Protein AF-A0A3A0FH44-F1 (afdb_monomer_lite)

Sequence (52 aa):
MSDVVHVFGAGSIGLVLAARIARAGRSVRVCTRRAEDAQRIARHGITVEEPA

Structure (mmCIF, N/CA/C/O backbone):
data_AF-A0A3A0FH44-F1
#
_entry.id   AF-A0A3A0FH44-F1
#
lo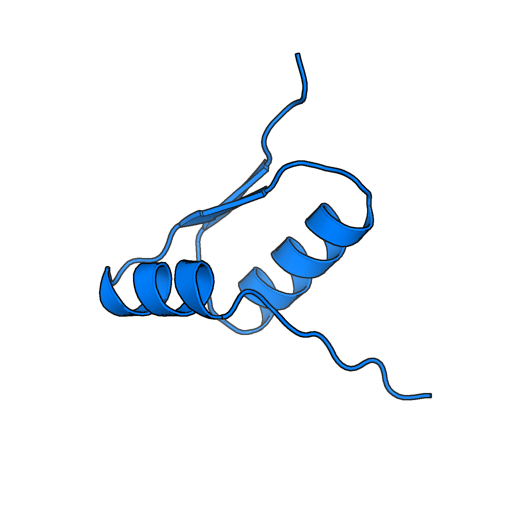op_
_atom_site.group_PDB
_atom_site.id
_atom_site.type_symbol
_atom_site.label_atom_id
_atom_site.label_alt_id
_atom_site.label_comp_id
_atom_site.label_asym_id
_atom_site.label_entity_id
_atom_site.label_seq_id
_atom_site.pdbx_PDB_ins_code
_atom_site.Cartn_x
_atom_site.Cartn_y
_atom_site.Cartn_z
_atom_site.occupancy
_atom_site.B_iso_or_equiv
_atom_site.auth_seq_id
_atom_site.auth_comp_id
_atom_site.auth_asym_id
_atom_site.auth_atom_id
_atom_site.pdbx_PDB_model_num
ATOM 1 N N . MET A 1 1 ? 7.781 10.362 17.947 1.00 51.97 1 MET A N 1
ATOM 2 C CA . MET A 1 1 ? 8.058 10.189 16.505 1.00 51.97 1 MET A CA 1
ATOM 3 C C . MET A 1 1 ? 7.101 9.125 16.002 1.00 51.97 1 MET A C 1
ATOM 5 O O . MET A 1 1 ? 7.011 8.094 16.648 1.00 51.97 1 MET A O 1
ATOM 9 N N . SER A 1 2 ? 6.312 9.387 14.962 1.00 64.12 2 SER A N 1
ATOM 10 C CA . SER A 1 2 ? 5.459 8.353 14.368 1.00 64.12 2 SER A CA 1
ATOM 11 C C . SER A 1 2 ? 6.319 7.457 13.475 1.00 64.12 2 SER A C 1
ATOM 13 O O . SER A 1 2 ? 6.851 7.914 12.466 1.00 64.12 2 SER A O 1
ATOM 15 N N . ASP A 1 3 ? 6.492 6.193 13.863 1.00 85.69 3 ASP A N 1
ATOM 16 C CA . ASP A 1 3 ? 7.273 5.226 13.088 1.00 85.69 3 ASP A CA 1
ATOM 17 C C . ASP A 1 3 ? 6.622 4.976 11.723 1.00 85.69 3 ASP A C 1
ATOM 19 O O . ASP A 1 3 ? 5.467 4.545 11.640 1.00 85.69 3 ASP A O 1
ATOM 23 N N . VAL A 1 4 ? 7.376 5.227 10.651 1.00 94.38 4 VAL A N 1
ATOM 24 C CA . VAL A 1 4 ? 6.947 4.972 9.271 1.00 94.38 4 VAL A CA 1
ATOM 25 C C . VAL A 1 4 ? 7.282 3.531 8.896 1.00 94.38 4 VAL A C 1
ATOM 27 O O . VAL A 1 4 ? 8.441 3.125 8.946 1.00 94.38 4 VAL A O 1
ATOM 30 N N . VAL A 1 5 ? 6.280 2.759 8.475 1.00 96.50 5 VAL A N 1
ATOM 31 C CA . VAL A 1 5 ? 6.485 1.390 7.981 1.00 96.50 5 VAL A CA 1
ATOM 32 C C . VAL A 1 5 ? 6.794 1.418 6.488 1.00 96.50 5 VAL A C 1
ATOM 34 O O . VAL A 1 5 ? 6.062 2.016 5.700 1.00 96.50 5 VAL A O 1
ATOM 37 N N . HIS A 1 6 ? 7.866 0.743 6.084 1.00 96.81 6 HIS A N 1
ATOM 38 C CA . HIS A 1 6 ? 8.239 0.597 4.681 1.00 96.81 6 HIS A CA 1
ATOM 39 C C . HIS A 1 6 ? 7.795 -0.768 4.152 1.00 96.81 6 HIS A C 1
ATOM 41 O O . HIS A 1 6 ? 8.180 -1.801 4.697 1.00 96.81 6 HIS A 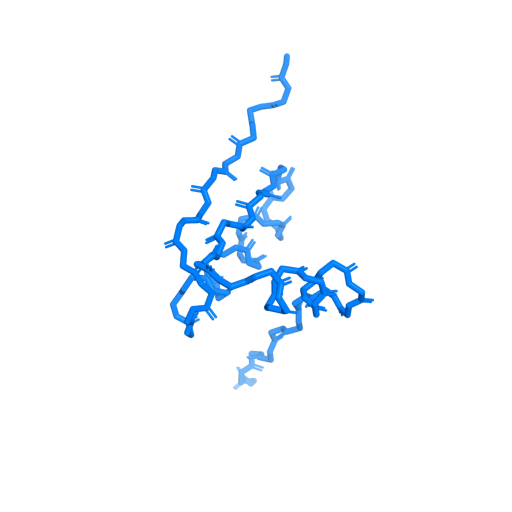O 1
ATOM 47 N N . VAL A 1 7 ? 7.010 -0.772 3.075 1.00 97.12 7 VAL A N 1
ATOM 48 C CA . VAL A 1 7 ? 6.598 -1.988 2.363 1.00 97.12 7 VAL A CA 1
ATOM 49 C C . VAL A 1 7 ? 7.336 -2.042 1.032 1.00 97.12 7 VAL A C 1
ATOM 51 O O . VAL A 1 7 ? 7.170 -1.159 0.194 1.00 97.12 7 VAL A O 1
ATOM 54 N N . PHE A 1 8 ? 8.154 -3.073 0.826 1.00 97.38 8 PHE A N 1
ATOM 55 C CA . PHE A 1 8 ? 8.865 -3.291 -0.432 1.00 97.38 8 PHE A CA 1
ATOM 56 C C . PHE A 1 8 ? 8.050 -4.219 -1.336 1.00 97.38 8 PHE A C 1
ATOM 58 O O . PHE A 1 8 ? 7.845 -5.389 -1.022 1.00 97.38 8 PHE A O 1
ATOM 65 N N . GLY A 1 9 ? 7.593 -3.680 -2.466 1.00 95.44 9 GLY A N 1
ATOM 66 C CA . GLY A 1 9 ? 6.743 -4.355 -3.443 1.00 95.44 9 GLY A CA 1
ATOM 67 C C . GLY A 1 9 ? 5.317 -3.800 -3.476 1.00 95.44 9 GLY A C 1
ATOM 68 O O . GLY A 1 9 ? 4.658 -3.674 -2.450 1.00 95.44 9 GLY A O 1
ATOM 69 N N . ALA A 1 10 ? 4.823 -3.525 -4.686 1.00 94.75 10 ALA A N 1
ATOM 70 C CA . ALA A 1 10 ? 3.437 -3.125 -4.963 1.00 94.75 10 ALA A CA 1
ATOM 71 C C . ALA A 1 10 ? 2.654 -4.201 -5.733 1.00 94.75 10 ALA A C 1
ATOM 73 O O . ALA A 1 10 ? 1.776 -3.899 -6.535 1.00 94.75 10 ALA A O 1
ATOM 74 N N . GLY A 1 11 ? 2.990 -5.473 -5.507 1.00 93.00 11 GLY A N 1
ATOM 75 C CA . GLY A 1 11 ? 2.104 -6.573 -5.886 1.00 93.00 11 GLY A CA 1
ATOM 76 C C . GLY A 1 11 ? 0.908 -6.665 -4.936 1.00 93.00 11 GLY A C 1
ATOM 77 O O . GLY A 1 11 ? 0.827 -5.929 -3.950 1.00 93.00 11 GLY A O 1
ATOM 78 N N . SER A 1 12 ? 0.013 -7.621 -5.183 1.00 92.94 12 SER A N 1
ATOM 79 C CA . SER A 1 12 ? -1.243 -7.773 -4.435 1.00 92.94 12 SER A CA 1
ATOM 80 C C . SER A 1 12 ? -1.046 -7.803 -2.914 1.00 92.94 12 SER A C 1
ATOM 82 O O . SER A 1 12 ? -1.713 -7.070 -2.191 1.00 92.94 12 SER A O 1
ATOM 84 N N . ILE A 1 13 ? -0.074 -8.579 -2.418 1.00 94.38 13 ILE A N 1
ATOM 85 C CA . ILE A 1 13 ? 0.205 -8.687 -0.974 1.00 94.38 13 ILE A CA 1
ATOM 86 C C . ILE A 1 13 ? 0.722 -7.362 -0.404 1.00 94.38 13 ILE A C 1
ATOM 88 O O . ILE A 1 13 ? 0.260 -6.923 0.647 1.00 94.38 13 ILE A O 1
ATOM 92 N N . GLY A 1 14 ? 1.662 -6.713 -1.096 1.00 95.69 14 GLY A N 1
ATOM 93 C CA . GLY A 1 14 ? 2.256 -5.458 -0.634 1.00 95.69 14 GLY A CA 1
ATOM 94 C C . GLY A 1 14 ? 1.225 -4.337 -0.528 1.00 95.69 14 GLY A C 1
ATOM 95 O O . GLY A 1 14 ? 1.192 -3.625 0.474 1.00 95.69 14 GLY A O 1
ATOM 96 N N . LEU A 1 15 ? 0.326 -4.231 -1.510 1.00 94.38 15 LEU A N 1
ATOM 97 C CA . LEU A 1 15 ? -0.743 -3.230 -1.504 1.00 94.38 15 LEU A CA 1
ATOM 98 C C . LEU A 1 15 ? -1.781 -3.492 -0.405 1.00 94.38 15 LEU A C 1
ATOM 100 O O . LEU A 1 15 ? -2.127 -2.567 0.330 1.00 94.38 15 LEU A O 1
ATOM 104 N N . VAL A 1 16 ? -2.226 -4.743 -0.229 1.00 94.56 16 VAL A N 1
ATOM 105 C CA . VAL A 1 16 ? -3.161 -5.112 0.851 1.00 94.56 16 VAL A CA 1
ATOM 106 C C . VAL A 1 16 ? -2.546 -4.844 2.227 1.00 94.56 16 VAL A C 1
ATOM 108 O O . VAL A 1 16 ? -3.210 -4.296 3.109 1.00 94.56 16 VAL A O 1
ATOM 111 N N . LEU A 1 17 ? -1.269 -5.186 2.417 1.00 95.62 17 LEU A N 1
ATOM 112 C CA . LEU A 1 17 ? -0.562 -4.930 3.670 1.00 95.62 17 LEU A CA 1
ATOM 113 C C . LEU A 1 17 ? -0.436 -3.427 3.940 1.00 95.62 17 LEU A C 1
ATOM 115 O O . LEU A 1 17 ? -0.750 -2.978 5.042 1.00 95.62 17 LEU A O 1
ATOM 119 N N . ALA A 1 18 ? -0.023 -2.647 2.938 1.00 95.94 18 ALA A N 1
ATOM 120 C CA . ALA A 1 18 ? 0.105 -1.2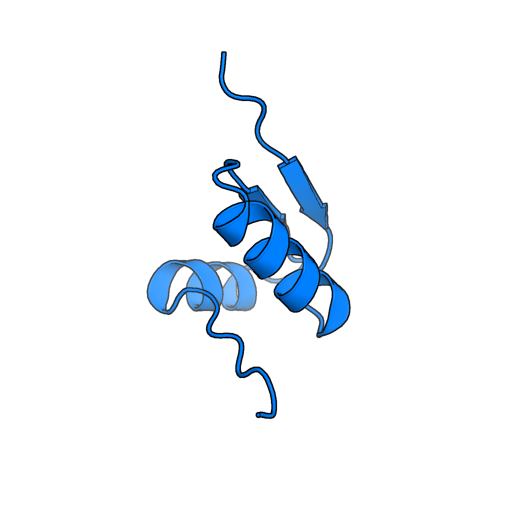00 3.063 1.00 95.94 1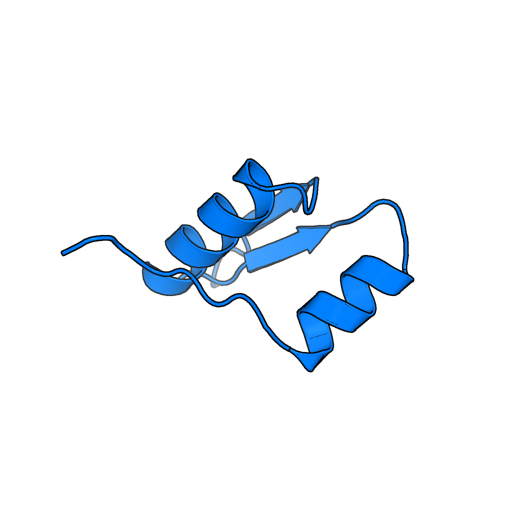8 ALA A CA 1
ATOM 121 C C . ALA A 1 18 ? -1.233 -0.538 3.427 1.00 95.94 18 ALA A C 1
ATOM 123 O O . ALA A 1 18 ? -1.279 0.275 4.350 1.00 95.94 18 ALA A O 1
ATOM 124 N N . ALA A 1 19 ? -2.327 -0.943 2.780 1.00 94.44 19 ALA A N 1
ATOM 125 C CA . ALA A 1 19 ? -3.664 -0.452 3.100 1.00 94.44 19 ALA A CA 1
ATOM 126 C C . ALA A 1 19 ? -4.093 -0.803 4.534 1.00 94.44 19 ALA A C 1
ATOM 128 O O . ALA A 1 19 ? -4.625 0.050 5.244 1.00 94.44 19 ALA A O 1
ATOM 129 N N . ARG A 1 20 ? -3.819 -2.027 5.006 1.00 93.44 20 ARG A N 1
ATOM 130 C CA . ARG A 1 20 ? -4.121 -2.429 6.392 1.00 93.44 20 ARG A CA 1
ATOM 131 C C . ARG A 1 20 ? -3.302 -1.651 7.423 1.00 93.44 20 ARG A C 1
ATOM 133 O O . ARG A 1 20 ? -3.855 -1.252 8.444 1.00 93.44 20 ARG A O 1
ATOM 140 N N . ILE A 1 21 ? -2.019 -1.399 7.154 1.00 94.75 21 ILE A N 1
ATOM 141 C CA . ILE A 1 21 ? -1.157 -0.573 8.018 1.00 94.75 21 ILE A CA 1
ATOM 142 C C . ILE A 1 21 ? -1.689 0.862 8.088 1.00 94.75 21 ILE A C 1
ATOM 144 O O . ILE A 1 21 ? -1.813 1.411 9.183 1.00 94.75 21 ILE A O 1
ATOM 148 N N . ALA A 1 22 ? -2.045 1.442 6.938 1.00 93.88 22 ALA A N 1
ATOM 149 C CA . ALA A 1 22 ? -2.644 2.771 6.875 1.00 93.88 22 ALA A CA 1
ATOM 150 C C . ALA A 1 22 ? -3.967 2.829 7.657 1.00 93.88 22 ALA A C 1
ATOM 152 O O . ALA A 1 22 ? -4.170 3.741 8.458 1.00 93.88 22 ALA A O 1
ATOM 153 N N . ARG A 1 23 ? -4.834 1.816 7.506 1.00 91.88 23 ARG A N 1
ATOM 154 C CA . ARG A 1 23 ? -6.098 1.696 8.254 1.00 91.88 23 ARG A CA 1
ATOM 155 C C . ARG A 1 23 ? -5.892 1.585 9.766 1.00 91.88 23 ARG A C 1
ATOM 157 O O . ARG A 1 23 ? -6.725 2.066 10.524 1.00 91.88 23 ARG A O 1
ATOM 164 N N . ALA A 1 24 ? -4.780 1.003 10.210 1.00 92.88 24 ALA A N 1
ATOM 165 C CA . ALA A 1 24 ? -4.397 0.955 11.621 1.00 92.88 24 ALA A CA 1
ATOM 166 C C . ALA A 1 24 ? -3.857 2.300 12.161 1.00 92.88 24 ALA A C 1
ATOM 168 O O . ALA A 1 24 ? -3.326 2.343 13.269 1.00 92.88 24 ALA A O 1
ATOM 169 N N . GLY A 1 25 ? -3.945 3.390 11.388 1.00 93.94 25 GLY A N 1
ATOM 170 C CA . GLY A 1 25 ? -3.502 4.726 11.794 1.00 93.94 25 GLY A CA 1
ATOM 171 C C . GLY A 1 25 ? -1.987 4.923 11.749 1.00 93.94 25 GLY A C 1
ATOM 172 O O . GLY A 1 25 ? -1.476 5.881 12.329 1.00 93.94 25 GLY A O 1
ATOM 173 N N . ARG A 1 26 ? -1.245 4.028 11.084 1.00 95.00 26 ARG A N 1
ATOM 174 C CA . ARG A 1 26 ? 0.214 4.133 10.953 1.00 95.00 26 ARG A CA 1
ATOM 175 C C . ARG A 1 26 ? 0.608 4.725 9.607 1.00 95.00 26 ARG A C 1
ATOM 177 O O . ARG A 1 26 ? 0.036 4.399 8.570 1.00 95.00 26 ARG A O 1
ATOM 184 N N . SER A 1 27 ? 1.662 5.533 9.614 1.00 94.31 27 SER A N 1
ATOM 185 C CA . SER A 1 27 ? 2.288 6.024 8.388 1.00 94.31 27 SER A CA 1
ATOM 186 C C . SER A 1 27 ? 2.949 4.874 7.629 1.00 94.31 27 SER A C 1
ATOM 188 O O . SER A 1 27 ? 3.738 4.120 8.201 1.00 94.31 27 SER A O 1
ATOM 190 N N . VAL A 1 28 ? 2.678 4.765 6.328 1.00 95.81 28 VAL A N 1
ATOM 191 C CA . VAL A 1 28 ? 3.254 3.732 5.459 1.00 95.81 28 VAL A CA 1
ATOM 192 C C . VAL A 1 28 ? 3.840 4.344 4.190 1.00 95.81 28 VAL A C 1
ATOM 194 O O . VAL A 1 28 ? 3.290 5.293 3.630 1.00 95.81 28 VAL A O 1
ATOM 197 N N . ARG A 1 29 ? 4.966 3.798 3.726 1.00 96.00 29 ARG A N 1
ATOM 198 C CA . ARG A 1 29 ? 5.568 4.102 2.421 1.00 96.00 29 ARG A CA 1
ATOM 199 C C . ARG A 1 29 ? 5.726 2.814 1.624 1.00 96.00 29 ARG A C 1
ATOM 201 O O . ARG A 1 29 ? 6.337 1.863 2.106 1.00 96.00 29 ARG A O 1
ATOM 208 N N . VAL A 1 30 ? 5.211 2.799 0.397 1.00 96.62 30 VAL A N 1
ATOM 209 C CA . VAL A 1 30 ? 5.388 1.677 -0.533 1.00 96.62 30 VAL A CA 1
ATOM 210 C C . VAL A 1 30 ? 6.573 1.973 -1.443 1.00 96.62 30 VAL A C 1
ATOM 212 O O . VAL A 1 30 ? 6.606 2.998 -2.120 1.00 96.62 30 VAL A O 1
ATOM 215 N N . CYS A 1 31 ? 7.552 1.077 -1.449 1.00 96.50 31 CYS A N 1
ATOM 216 C CA . CYS A 1 31 ? 8.700 1.116 -2.340 1.00 96.50 31 CYS A CA 1
ATOM 217 C C . CYS A 1 31 ? 8.476 0.123 -3.479 1.00 96.50 31 CYS A C 1
ATOM 219 O O . CYS A 1 31 ? 8.227 -1.062 -3.245 1.00 96.50 31 CYS A O 1
ATOM 221 N N . THR A 1 32 ? 8.561 0.595 -4.717 1.00 96.75 32 THR A N 1
ATOM 222 C CA . THR A 1 32 ? 8.370 -0.222 -5.917 1.00 96.75 32 THR A CA 1
ATOM 223 C C . THR A 1 32 ? 9.613 -0.150 -6.786 1.00 96.75 32 THR A C 1
ATOM 225 O O . THR A 1 32 ? 10.385 0.804 -6.729 1.00 96.75 32 THR A O 1
ATOM 228 N N . ARG A 1 33 ? 9.819 -1.172 -7.619 1.00 96.50 33 ARG A N 1
ATOM 229 C CA . ARG A 1 33 ? 10.965 -1.203 -8.535 1.00 96.50 33 ARG A CA 1
ATOM 230 C C . ARG A 1 33 ? 10.830 -0.191 -9.677 1.00 96.50 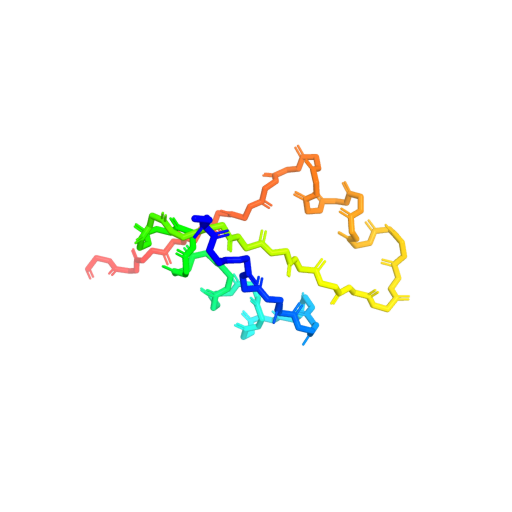33 ARG A C 1
ATOM 232 O O . ARG A 1 33 ? 11.840 0.248 -10.213 1.00 96.50 33 ARG A O 1
ATOM 239 N N . ARG A 1 34 ? 9.601 0.146 -10.082 1.00 96.25 34 ARG A N 1
ATOM 240 C CA . ARG A 1 34 ? 9.325 1.044 -11.208 1.00 96.25 34 ARG A CA 1
ATOM 241 C C . ARG A 1 34 ? 8.701 2.344 -10.718 1.00 96.25 34 ARG A C 1
ATOM 243 O O . ARG A 1 34 ? 7.712 2.320 -9.988 1.00 96.25 34 ARG A O 1
ATOM 250 N N . ALA A 1 35 ? 9.241 3.469 -11.182 1.00 95.44 35 ALA A N 1
ATOM 251 C CA . ALA A 1 35 ? 8.746 4.800 -10.835 1.00 95.44 35 ALA A CA 1
ATOM 252 C C . ALA A 1 35 ? 7.278 5.017 -11.249 1.00 95.44 35 ALA A C 1
ATOM 254 O O . ALA A 1 35 ? 6.536 5.687 -10.537 1.00 95.44 35 ALA A O 1
ATOM 255 N N . GLU A 1 36 ? 6.845 4.411 -12.359 1.00 95.94 36 GLU A N 1
ATOM 256 C CA . GLU A 1 36 ? 5.455 4.464 -12.835 1.00 95.94 36 GLU A CA 1
ATOM 257 C C . GLU A 1 36 ? 4.457 3.931 -11.793 1.00 95.94 36 GLU A C 1
ATOM 259 O O . GLU A 1 36 ? 3.435 4.569 -11.537 1.00 95.94 36 GLU A O 1
ATOM 264 N N . ASP A 1 37 ? 4.786 2.825 -11.118 1.00 94.50 37 ASP A N 1
ATOM 265 C CA . ASP A 1 37 ? 3.941 2.236 -10.076 1.00 94.50 37 ASP A CA 1
ATOM 266 C C . ASP A 1 37 ? 3.869 3.155 -8.853 1.00 94.50 37 ASP A C 1
ATOM 268 O O . ASP A 1 37 ? 2.787 3.398 -8.318 1.00 94.50 37 ASP A O 1
ATOM 272 N N . ALA A 1 38 ? 5.005 3.733 -8.446 1.00 95.38 38 ALA A N 1
ATOM 273 C CA . ALA A 1 38 ? 5.055 4.678 -7.333 1.00 95.38 38 ALA A CA 1
ATOM 274 C C . ALA A 1 38 ? 4.206 5.927 -7.621 1.00 95.38 38 ALA A C 1
ATOM 276 O O . ALA A 1 38 ? 3.444 6.372 -6.765 1.00 95.38 38 ALA A O 1
ATOM 277 N N . GLN A 1 39 ? 4.277 6.460 -8.845 1.00 95.69 39 GLN A N 1
ATOM 278 C CA . GLN A 1 39 ? 3.459 7.596 -9.273 1.00 95.69 39 GLN A CA 1
ATOM 279 C C . GLN A 1 39 ? 1.967 7.261 -9.344 1.00 95.69 39 GLN A C 1
ATOM 281 O O . GLN A 1 39 ? 1.142 8.129 -9.055 1.00 95.69 39 GLN A O 1
ATOM 286 N N . ARG A 1 40 ? 1.600 6.039 -9.752 1.00 93.81 40 ARG A N 1
ATOM 287 C CA . ARG A 1 40 ? 0.200 5.586 -9.746 1.00 93.81 40 ARG A CA 1
ATOM 288 C C . ARG A 1 40 ? -0.336 5.500 -8.321 1.00 93.81 40 ARG A C 1
ATOM 290 O O . ARG A 1 40 ? -1.397 6.055 -8.058 1.00 93.81 40 ARG A O 1
ATOM 297 N N . ILE A 1 41 ? 0.413 4.885 -7.406 1.00 93.44 41 ILE A N 1
ATOM 298 C CA . ILE A 1 41 ? 0.029 4.775 -5.990 1.00 93.44 41 ILE A CA 1
ATOM 299 C C . ILE A 1 41 ? -0.069 6.162 -5.344 1.00 93.44 41 ILE A C 1
ATOM 301 O O . ILE A 1 41 ? -1.028 6.436 -4.634 1.00 93.44 41 ILE A O 1
ATOM 305 N N . ALA A 1 42 ? 0.876 7.066 -5.621 1.00 93.88 42 ALA A N 1
ATOM 306 C CA . ALA A 1 42 ? 0.852 8.424 -5.074 1.00 93.88 42 ALA A CA 1
ATOM 307 C C . ALA A 1 42 ? -0.347 9.252 -5.570 1.00 93.88 42 ALA A C 1
ATOM 309 O O . ALA A 1 42 ? -0.895 10.044 -4.810 1.00 93.88 42 ALA A O 1
ATOM 310 N N . ARG A 1 43 ? -0.757 9.074 -6.835 1.00 94.38 43 ARG A N 1
ATOM 311 C CA . ARG A 1 43 ? -1.897 9.796 -7.424 1.00 94.38 43 ARG A CA 1
ATOM 312 C C . ARG A 1 43 ? -3.252 9.227 -7.025 1.00 94.38 43 ARG A C 1
ATOM 314 O O . ARG A 1 43 ? -4.183 9.994 -6.816 1.00 94.38 43 ARG A O 1
ATOM 321 N N . HIS A 1 44 ? -3.376 7.904 -6.979 1.00 91.69 44 HIS A N 1
ATOM 322 C CA . HIS A 1 44 ? -4.670 7.234 -6.828 1.00 91.69 44 HIS A CA 1
ATOM 323 C C . HIS A 1 44 ? -4.895 6.639 -5.434 1.00 91.69 44 HIS A C 1
ATOM 325 O O . HIS A 1 44 ? -6.020 6.275 -5.109 1.00 91.69 44 HIS A O 1
ATOM 331 N N . GLY A 1 45 ? -3.855 6.541 -4.606 1.00 90.12 45 GLY A N 1
ATOM 332 C CA . GLY A 1 45 ? -3.918 5.819 -3.341 1.00 90.12 45 GLY A CA 1
ATOM 333 C C . GLY A 1 45 ? -4.074 4.307 -3.534 1.00 90.12 45 GLY A C 1
ATOM 334 O O . GLY A 1 45 ? -3.747 3.754 -4.587 1.00 90.12 45 GLY A O 1
ATOM 335 N N . ILE A 1 46 ? -4.552 3.633 -2.486 1.00 89.38 46 ILE A N 1
AT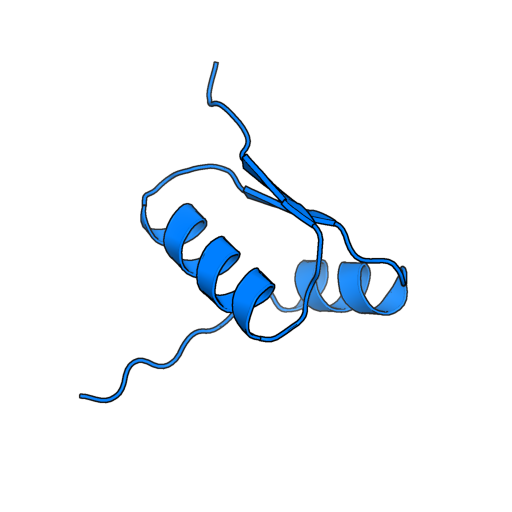OM 336 C CA . ILE A 1 46 ? -4.865 2.200 -2.487 1.00 89.38 46 ILE A CA 1
ATOM 337 C C . ILE A 1 46 ? -6.299 2.041 -1.983 1.00 89.38 46 ILE A C 1
ATOM 339 O O . ILE A 1 46 ? -6.582 2.378 -0.834 1.00 89.38 46 ILE A O 1
ATOM 343 N N . THR A 1 47 ? -7.179 1.500 -2.822 1.00 87.50 47 THR A N 1
ATOM 344 C CA . THR A 1 47 ? -8.533 1.088 -2.427 1.00 87.50 47 THR A CA 1
ATOM 345 C C . THR A 1 47 ? -8.530 -0.414 -2.177 1.00 87.50 47 THR A C 1
ATOM 347 O O . THR A 1 47 ? -7.998 -1.173 -2.986 1.00 87.50 47 THR A O 1
ATOM 350 N N . VAL A 1 48 ? -9.107 -0.848 -1.057 1.00 83.81 48 VAL A N 1
ATOM 351 C CA . VAL A 1 48 ? -9.300 -2.268 -0.739 1.00 83.81 48 VAL A CA 1
ATOM 352 C C . VAL A 1 48 ? -10.786 -2.513 -0.555 1.00 83.81 48 VAL A C 1
ATOM 354 O O . VAL A 1 48 ? -11.422 -1.849 0.259 1.00 83.81 48 VAL A O 1
ATOM 357 N N . GLU A 1 49 ? -11.312 -3.469 -1.308 1.00 86.06 49 GLU A N 1
ATOM 358 C CA . GLU A 1 49 ? -12.673 -3.973 -1.162 1.00 86.06 49 GLU A CA 1
ATOM 359 C C . GLU A 1 49 ? -12.639 -5.184 -0.222 1.00 86.06 49 GLU A C 1
ATOM 361 O O . GLU A 1 49 ? -11.836 -6.101 -0.412 1.00 86.06 49 GLU A O 1
ATOM 366 N N . GLU A 1 50 ? -13.474 -5.177 0.817 1.00 74.31 50 GLU A N 1
ATOM 367 C CA . GLU A 1 50 ? -13.690 -6.349 1.666 1.00 74.31 50 GLU A CA 1
ATOM 368 C C . GLU A 1 50 ? -15.012 -7.002 1.244 1.00 74.31 50 GLU A C 1
ATOM 370 O O . GLU A 1 50 ? -16.022 -6.298 1.159 1.00 74.31 50 GLU A O 1
ATOM 375 N N . PRO A 1 51 ? -15.031 -8.313 0.935 1.00 75.25 51 PRO A N 1
ATOM 376 C CA . PRO A 1 51 ? -16.292 -9.007 0.721 1.00 75.25 51 PRO A CA 1
ATOM 377 C C . PRO A 1 51 ? -17.105 -8.973 2.024 1.00 75.25 51 PRO A C 1
ATOM 379 O O . PRO A 1 51 ? -16.540 -9.169 3.101 1.00 75.25 51 PRO A O 1
ATOM 382 N N . ALA A 1 52 ? -18.400 -8.666 1.892 1.00 69.31 52 ALA A N 1
ATOM 383 C CA . ALA A 1 52 ? -19.366 -8.598 2.990 1.00 69.31 52 ALA A CA 1
ATOM 384 C C . ALA A 1 52 ? -19.533 -9.937 3.725 1.00 69.31 52 ALA A C 1
ATOM 386 O O . ALA A 1 52 ? -19.388 -10.995 3.067 1.00 69.31 52 ALA A O 1
#

Secondary structure (DSSP, 8-state):
--PPEEEE--SHHHHHHHHHHHHTT--EEEE-SSHHHHHHHHHH----PPP-

Radius of gyration: 11.12 Å; chains: 1; bounding box: 30×19×29 Å

Foldseek 3Di:
DQDEAEQEDDPPVSLVVQVVCVVVVGHYDYHYPDPVVNVCCVVPPGDDDDDD

pLDDT: mean 91.34, std 8.84, range [51.97, 97.38]